Protein AF-A0A0M2RDM7-F1 (afdb_monomer_lite)

pLDDT: mean 78.52, std 13.83, range [32.03, 92.19]

Secondary structure (DSSP, 8-state):
-PPPPPHHHHHHHHHHHHHHHHHHHHTT---HHHHHHHHHHHHHHHHHHHHHH-BTTB--HHHHHHHHHHHHHHHHHHHHHHHHHHTTTTT----GGG--HHHHHHHHHHHHHHHHHHHHHHHHHHHHHHHHHHHHHHHHHHHHHHHS----S-S--

Sequence (157 aa):
MNPKFTLAERVCSGFYFGIVAALSLSIIFADIRLLTPIFLGGLCSGFFIPAAILNPTEYKTLRAIGAGSLTTLCAALITGLLMGVFYESGLKLTNFSNYSYAKLVEQVKMTFFFMGFGAIFAIPYSLIGSIAAIALSHVLTNRRKKYAPEIEPSVFE

Structure (mmCIF, N/CA/C/O backbone):
data_AF-A0A0M2RDM7-F1
#
_entry.id   AF-A0A0M2RDM7-F1
#
loop_
_atom_site.group_PDB
_atom_site.id
_atom_site.type_symbol
_atom_site.label_atom_id
_atom_site.label_alt_id
_atom_site.label_comp_id
_atom_site.label_asym_id
_atom_site.label_entity_id
_atom_site.label_seq_id
_atom_site.pdbx_PDB_ins_code
_atom_site.Cartn_x
_atom_site.Cartn_y
_atom_site.Cartn_z
_atom_site.occupancy
_atom_site.B_iso_or_equiv
_atom_site.auth_seq_id
_atom_site.auth_comp_id
_atom_site.auth_asym_id
_atom_site.auth_atom_id
_atom_site.pdbx_PDB_model_num
ATOM 1 N N . MET A 1 1 ? 0.325 -10.090 25.686 1.00 47.94 1 MET A N 1
ATOM 2 C CA . MET A 1 1 ? 0.715 -10.460 24.304 1.00 47.94 1 MET A CA 1
ATOM 3 C C . MET A 1 1 ? 0.079 -9.428 23.379 1.00 47.94 1 MET A C 1
ATOM 5 O O . MET A 1 1 ? -1.126 -9.266 23.476 1.00 47.94 1 MET A O 1
ATOM 9 N N . ASN A 1 2 ? 0.839 -8.670 22.575 1.00 57.50 2 ASN A N 1
ATOM 10 C CA . ASN A 1 2 ? 0.234 -7.630 21.724 1.00 57.50 2 ASN A CA 1
ATOM 11 C C . ASN A 1 2 ? -0.712 -8.279 20.697 1.00 57.50 2 ASN A C 1
ATOM 13 O O . ASN A 1 2 ? -0.261 -9.169 19.964 1.00 57.50 2 ASN A O 1
ATOM 17 N N . PRO A 1 3 ? -1.993 -7.877 20.638 1.00 68.56 3 PRO A N 1
ATOM 18 C CA . PRO A 1 3 ? -2.955 -8.482 19.732 1.00 68.56 3 PRO A CA 1
ATOM 19 C C . PRO A 1 3 ? -2.534 -8.209 18.288 1.00 68.56 3 PRO A C 1
ATOM 21 O O . PRO A 1 3 ? -2.222 -7.084 17.905 1.00 68.56 3 PRO A O 1
ATOM 24 N N . LYS A 1 4 ? -2.477 -9.268 17.478 1.00 81.00 4 LYS A N 1
ATOM 25 C CA . LYS A 1 4 ? -2.077 -9.191 16.068 1.00 81.00 4 LYS A CA 1
ATOM 26 C C . LYS A 1 4 ? -3.302 -9.227 15.165 1.00 81.00 4 LYS A C 1
ATOM 28 O O . LYS A 1 4 ? -4.336 -9.798 15.520 1.00 81.00 4 LYS A O 1
ATOM 33 N N . PHE A 1 5 ? -3.154 -8.656 13.974 1.00 80.81 5 PHE A N 1
ATOM 34 C CA . PHE A 1 5 ? -4.119 -8.831 12.893 1.00 80.81 5 PHE A CA 1
ATOM 35 C C . PHE A 1 5 ? -4.260 -10.317 12.555 1.00 80.81 5 PHE A C 1
ATOM 37 O O . PHE A 1 5 ? -3.260 -11.008 12.334 1.00 80.81 5 PHE A O 1
ATOM 44 N N . THR A 1 6 ? -5.501 -10.778 12.473 1.00 85.88 6 THR A N 1
ATOM 45 C CA . THR A 1 6 ? -5.878 -12.074 11.908 1.00 85.88 6 THR A CA 1
ATOM 46 C C . THR A 1 6 ? -5.613 -12.091 10.405 1.00 85.88 6 THR A C 1
ATOM 48 O O . THR A 1 6 ? -5.533 -11.044 9.761 1.00 85.88 6 THR A O 1
ATOM 51 N N . LEU A 1 7 ? -5.509 -13.282 9.813 1.00 80.69 7 LEU A N 1
ATOM 52 C CA . LEU A 1 7 ? -5.320 -13.415 8.366 1.00 80.69 7 LEU A CA 1
ATOM 53 C C . LEU A 1 7 ? -6.456 -12.732 7.587 1.00 80.69 7 LEU A C 1
ATOM 55 O O . LEU A 1 7 ? -6.184 -12.014 6.629 1.00 80.69 7 LEU A O 1
ATOM 59 N N . ALA A 1 8 ? -7.702 -12.867 8.049 1.00 84.69 8 ALA A N 1
ATOM 60 C CA . ALA A 1 8 ? -8.856 -12.210 7.440 1.00 84.69 8 ALA A CA 1
ATOM 61 C C . ALA A 1 8 ? -8.736 -10.676 7.461 1.00 84.69 8 ALA A C 1
ATOM 63 O O . ALA A 1 8 ? -8.964 -10.035 6.439 1.00 84.69 8 ALA A O 1
ATOM 64 N N . GLU A 1 9 ? -8.318 -10.080 8.583 1.00 84.69 9 GLU A N 1
ATOM 65 C CA . GLU A 1 9 ? -8.098 -8.628 8.680 1.00 84.69 9 GLU A CA 1
ATOM 66 C C . GLU A 1 9 ? -6.953 -8.157 7.774 1.00 84.69 9 GLU A C 1
ATOM 68 O O . GLU A 1 9 ? -7.056 -7.089 7.176 1.00 84.69 9 GLU A O 1
ATOM 73 N N . ARG A 1 10 ? -5.885 -8.955 7.621 1.00 85.75 10 ARG A N 1
ATOM 74 C CA . ARG A 1 10 ? -4.780 -8.643 6.697 1.00 85.75 10 ARG A CA 1
ATOM 75 C C . ARG A 1 10 ? -5.228 -8.672 5.244 1.00 85.75 10 ARG A C 1
ATOM 77 O O . ARG A 1 10 ? -4.917 -7.751 4.498 1.00 85.75 10 ARG A O 1
ATOM 84 N N . VAL A 1 11 ? -5.981 -9.701 4.855 1.00 88.38 11 VAL A N 1
ATOM 85 C CA . VAL A 1 11 ? -6.542 -9.819 3.503 1.00 88.38 11 VAL A CA 1
ATOM 86 C C . VAL A 1 11 ? -7.498 -8.657 3.229 1.00 88.38 11 VAL A C 1
ATOM 88 O O . VAL A 1 11 ? -7.350 -7.982 2.215 1.00 88.38 11 VAL A O 1
ATOM 91 N N . CYS A 1 12 ? -8.413 -8.352 4.155 1.00 89.44 12 CYS A N 1
ATOM 92 C CA . CYS A 1 12 ? -9.339 -7.224 4.014 1.00 89.44 12 CYS A CA 1
ATOM 93 C C . CYS A 1 12 ? -8.603 -5.882 3.917 1.00 89.44 12 CYS A C 1
ATOM 95 O O . CYS A 1 12 ? -8.951 -5.059 3.077 1.00 89.44 12 CYS A O 1
ATOM 97 N N . S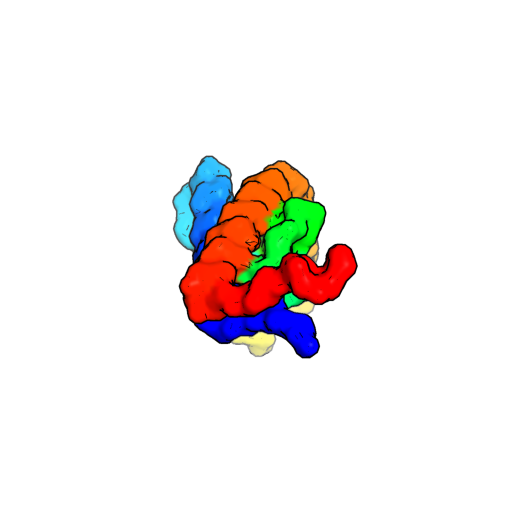ER A 1 13 ? -7.574 -5.675 4.743 1.00 87.81 13 SER A N 1
ATOM 98 C CA . SER A 1 13 ? -6.715 -4.489 4.696 1.00 87.81 13 SER A CA 1
ATOM 99 C C . SER A 1 13 ? -6.002 -4.368 3.347 1.00 87.81 13 SER A C 1
ATOM 101 O O . SER A 1 13 ? -6.044 -3.309 2.726 1.00 87.81 13 SER A O 1
ATOM 103 N N . GLY A 1 14 ? -5.419 -5.463 2.849 1.00 87.88 14 GLY A N 1
ATOM 104 C CA . GLY A 1 14 ? -4.802 -5.522 1.525 1.00 87.88 14 GLY A CA 1
ATOM 105 C C . GLY A 1 14 ? -5.776 -5.127 0.419 1.00 87.88 14 GLY A C 1
ATOM 106 O O . GLY A 1 14 ? -5.506 -4.191 -0.326 1.00 87.88 14 GLY A O 1
ATOM 107 N N . PHE A 1 15 ? -6.946 -5.765 0.348 1.00 92.19 15 PHE A N 1
ATOM 108 C CA . PHE A 1 15 ? -7.967 -5.412 -0.645 1.00 92.19 15 PHE A CA 1
ATOM 109 C C . PHE A 1 15 ? -8.428 -3.959 -0.526 1.00 92.19 15 PHE A C 1
ATOM 111 O O . PHE A 1 15 ? -8.546 -3.273 -1.538 1.00 92.19 15 PHE A O 1
ATOM 118 N N . TYR A 1 16 ? -8.648 -3.472 0.695 1.00 92.12 16 TYR A N 1
ATOM 119 C CA . TYR A 1 16 ? -9.061 -2.096 0.942 1.00 92.12 16 TYR A CA 1
ATOM 120 C C . TYR A 1 16 ? -8.038 -1.090 0.400 1.00 92.12 16 TYR A C 1
ATOM 122 O O . TYR A 1 16 ? -8.396 -0.217 -0.388 1.00 92.12 16 TYR A O 1
ATOM 130 N N . PHE A 1 17 ? -6.757 -1.242 0.742 1.00 91.06 17 PHE A N 1
ATOM 131 C CA . PHE A 1 17 ? -5.709 -0.352 0.236 1.00 91.06 17 PHE A CA 1
ATOM 132 C C . PHE A 1 17 ? -5.425 -0.543 -1.254 1.00 91.06 17 PHE A C 1
ATOM 134 O O . PHE A 1 17 ? -5.128 0.439 -1.929 1.00 91.06 17 PHE A O 1
ATOM 141 N N . GLY A 1 18 ? -5.570 -1.757 -1.791 1.00 87.88 18 GLY A N 1
ATOM 142 C CA . GLY A 1 18 ? -5.514 -2.013 -3.231 1.00 87.88 18 GLY A CA 1
ATOM 143 C C . GLY A 1 18 ? -6.586 -1.232 -3.992 1.00 87.88 18 GLY A C 1
ATOM 144 O O . GLY A 1 18 ? -6.276 -0.552 -4.969 1.00 87.88 18 GLY A O 1
ATOM 145 N N . ILE A 1 19 ? -7.833 -1.256 -3.510 1.00 90.19 19 ILE A N 1
ATOM 146 C CA . ILE A 1 19 ? -8.951 -0.502 -4.096 1.00 90.19 19 ILE A CA 1
ATOM 147 C C . ILE A 1 19 ? -8.725 1.006 -3.956 1.00 90.19 19 ILE A C 1
ATOM 149 O O . ILE A 1 19 ? -8.870 1.732 -4.936 1.00 90.19 19 ILE A O 1
ATOM 153 N N . VAL A 1 20 ? -8.339 1.490 -2.771 1.00 89.56 20 VAL A N 1
ATOM 154 C CA . VAL A 1 20 ? -8.063 2.920 -2.545 1.00 89.56 20 VAL A CA 1
ATOM 155 C C . VAL A 1 20 ? -6.938 3.410 -3.458 1.00 89.56 20 VAL A C 1
ATOM 157 O O . VAL A 1 20 ? -7.065 4.475 -4.062 1.00 89.56 20 VAL A O 1
ATOM 160 N N . ALA A 1 21 ? -5.863 2.635 -3.612 1.00 86.44 21 ALA A N 1
ATOM 161 C CA . ALA A 1 21 ? -4.763 2.964 -4.512 1.00 86.44 21 ALA A CA 1
ATOM 162 C C . ALA A 1 21 ? -5.229 3.010 -5.975 1.00 86.44 21 ALA A C 1
ATOM 164 O O . ALA A 1 21 ? -4.979 3.993 -6.667 1.00 86.44 21 ALA A O 1
ATOM 165 N N . ALA A 1 22 ? -5.963 1.992 -6.433 1.00 86.06 22 ALA A N 1
ATOM 166 C CA . ALA A 1 22 ? -6.470 1.942 -7.801 1.00 86.06 22 ALA A CA 1
ATOM 167 C C . ALA A 1 22 ? -7.436 3.099 -8.102 1.00 86.06 22 ALA A C 1
ATOM 169 O O . ALA A 1 22 ? -7.285 3.765 -9.120 1.00 86.06 22 ALA A O 1
ATOM 170 N N . LEU A 1 23 ? -8.382 3.391 -7.203 1.00 85.06 23 LEU A N 1
ATOM 171 C CA . LEU A 1 23 ? -9.343 4.484 -7.372 1.00 85.06 23 LEU A CA 1
ATOM 172 C C . LEU A 1 23 ? -8.662 5.853 -7.352 1.00 85.06 23 LEU A C 1
ATOM 174 O O . LEU A 1 23 ? -8.926 6.677 -8.224 1.00 85.06 23 LEU A O 1
ATOM 178 N N . SER A 1 24 ? -7.760 6.093 -6.399 1.00 80.19 24 SER A N 1
ATOM 179 C CA . SER A 1 24 ? -7.069 7.384 -6.293 1.00 80.19 24 SER A CA 1
ATOM 180 C C . SER A 1 24 ? -6.200 7.689 -7.515 1.00 80.19 24 SER A C 1
ATOM 182 O O . SER A 1 24 ? -6.193 8.825 -7.982 1.00 80.19 24 SER A O 1
ATOM 184 N N . LEU A 1 25 ? -5.534 6.681 -8.084 1.00 75.38 25 LEU A N 1
ATOM 185 C CA . LEU A 1 25 ? -4.717 6.843 -9.288 1.00 75.38 25 LEU A CA 1
ATOM 186 C C . LEU A 1 25 ? -5.504 6.731 -10.598 1.00 75.38 25 LEU A C 1
ATOM 188 O O . LEU A 1 25 ? -5.030 7.250 -11.607 1.00 75.38 25 LEU A O 1
ATOM 192 N N . SER A 1 26 ? -6.699 6.128 -10.602 1.00 71.81 26 SER A N 1
ATOM 193 C CA . SER A 1 26 ? -7.568 6.071 -11.793 1.00 71.81 26 SER A CA 1
ATOM 194 C C . SER A 1 26 ? -7.958 7.458 -12.312 1.00 71.81 26 SER A C 1
ATOM 196 O O . SER A 1 26 ? -8.205 7.628 -13.502 1.00 71.81 26 SER A O 1
ATOM 198 N N . ILE A 1 27 ? -7.945 8.465 -11.431 1.00 66.81 27 ILE A N 1
ATOM 199 C CA . ILE A 1 27 ? -8.181 9.874 -11.774 1.00 66.81 27 ILE A CA 1
ATOM 200 C C . ILE A 1 27 ? -7.062 10.418 -12.678 1.00 66.81 27 ILE A C 1
ATOM 202 O O . ILE A 1 27 ? -7.309 11.292 -13.504 1.00 66.81 27 ILE A O 1
ATOM 206 N N . ILE A 1 28 ? -5.837 9.902 -12.534 1.00 66.62 28 ILE A N 1
ATOM 207 C CA . ILE A 1 28 ? -4.662 10.346 -13.298 1.00 66.62 28 ILE A CA 1
ATOM 208 C C . ILE A 1 28 ? -4.393 9.420 -14.489 1.00 66.62 28 ILE A C 1
ATOM 210 O O . ILE A 1 28 ? -4.019 9.883 -15.565 1.00 66.62 28 ILE A O 1
ATOM 214 N N . PHE A 1 29 ? -4.592 8.115 -14.315 1.00 63.69 29 PHE A N 1
ATOM 215 C CA . PHE A 1 29 ? -4.270 7.099 -15.309 1.00 63.69 29 PHE A CA 1
ATOM 216 C C . PHE A 1 29 ? -5.519 6.288 -15.662 1.00 63.69 29 PHE A C 1
ATOM 218 O O . PHE A 1 29 ? -5.925 5.393 -14.924 1.00 63.69 29 PHE A O 1
ATOM 225 N N . ALA A 1 30 ? -6.108 6.583 -16.823 1.00 60.72 30 ALA A N 1
ATOM 226 C CA . ALA A 1 30 ? -7.285 5.882 -17.342 1.00 60.72 30 ALA A CA 1
ATOM 227 C C . ALA A 1 30 ? -6.959 4.530 -18.017 1.00 60.72 30 ALA A C 1
ATOM 229 O O . ALA A 1 30 ? -7.865 3.828 -18.466 1.00 60.72 30 ALA A O 1
ATOM 230 N N . ASP A 1 31 ? -5.680 4.153 -18.116 1.00 69.56 31 ASP A N 1
ATOM 231 C CA . ASP A 1 31 ? -5.274 2.901 -18.757 1.00 69.56 31 ASP A CA 1
ATOM 232 C C . ASP A 1 31 ? -5.355 1.718 -17.777 1.00 69.56 31 ASP A C 1
ATOM 234 O O . ASP A 1 31 ? -4.670 1.661 -16.751 1.00 69.56 31 ASP A O 1
ATOM 238 N N . ILE A 1 32 ? -6.166 0.721 -18.136 1.00 65.81 32 ILE A N 1
ATOM 239 C CA . ILE A 1 32 ? -6.369 -0.515 -17.372 1.00 65.81 32 ILE A CA 1
ATOM 240 C C . ILE A 1 32 ? -5.075 -1.319 -17.170 1.00 65.81 32 ILE A C 1
ATOM 242 O O . ILE A 1 32 ? -4.927 -2.036 -16.176 1.00 65.81 32 ILE A O 1
ATOM 246 N N . ARG A 1 33 ? -4.102 -1.161 -18.077 1.00 69.25 33 ARG A N 1
ATOM 247 C CA . ARG A 1 33 ? -2.776 -1.782 -17.969 1.00 69.25 33 ARG A CA 1
ATOM 248 C C . ARG A 1 33 ? -1.962 -1.187 -16.827 1.00 69.25 33 ARG A C 1
ATOM 250 O O . ARG A 1 33 ? -1.155 -1.898 -16.236 1.00 69.25 33 ARG A O 1
ATOM 257 N N . LEU A 1 34 ? -2.213 0.076 -16.482 1.00 73.31 34 LEU A N 1
ATOM 258 C CA . LEU A 1 34 ? -1.563 0.766 -15.371 1.00 73.31 34 LEU A CA 1
ATOM 259 C C . LEU A 1 34 ? -2.280 0.501 -14.039 1.00 73.31 34 LEU A C 1
ATOM 261 O O . LEU A 1 34 ? -1.638 0.442 -12.994 1.00 73.31 34 LEU A O 1
ATOM 265 N N . LEU A 1 35 ? -3.591 0.249 -14.071 1.00 79.75 35 LEU A N 1
ATOM 266 C CA . LEU A 1 35 ? -4.399 -0.062 -12.884 1.00 79.75 35 LEU A CA 1
ATOM 267 C C . LEU A 1 35 ? -3.995 -1.371 -12.191 1.00 79.75 35 LEU A C 1
ATOM 269 O O . LEU A 1 35 ? -4.009 -1.449 -10.964 1.00 79.75 35 LEU A O 1
ATOM 273 N N . THR A 1 36 ? -3.597 -2.389 -12.955 1.00 82.62 36 THR A N 1
ATOM 274 C CA . THR A 1 36 ? -3.200 -3.699 -12.405 1.00 82.62 36 THR A CA 1
ATOM 275 C C . THR A 1 36 ? -1.964 -3.623 -11.490 1.00 82.62 36 THR A C 1
ATOM 277 O O . THR A 1 36 ? -2.056 -4.064 -10.341 1.00 82.62 36 THR A O 1
ATOM 280 N N . PRO A 1 37 ? -0.813 -3.058 -11.916 1.00 85.00 37 PRO A N 1
ATOM 281 C CA . PRO A 1 37 ? 0.352 -2.920 -11.042 1.00 85.00 37 PRO A CA 1
ATOM 282 C C . PRO A 1 37 ? 0.093 -1.987 -9.852 1.00 85.00 37 PRO A C 1
ATOM 284 O O . PRO A 1 37 ? 0.619 -2.247 -8.772 1.00 85.00 37 PRO A O 1
ATOM 287 N N . ILE A 1 38 ? -0.759 -0.967 -10.010 1.00 87.19 38 ILE A N 1
ATOM 288 C CA . ILE A 1 38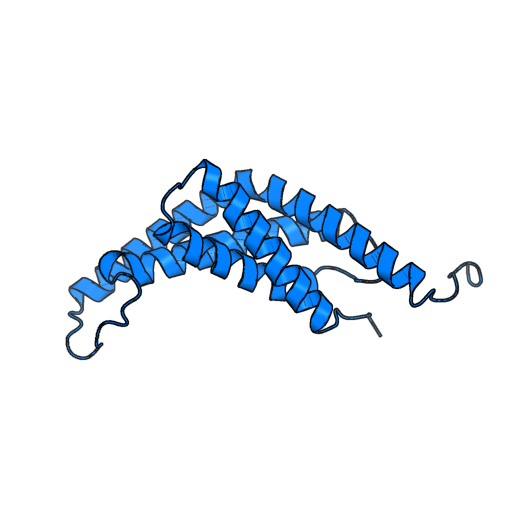 ? -1.185 -0.088 -8.908 1.00 87.19 38 ILE A CA 1
ATOM 289 C C . ILE A 1 38 ? -1.964 -0.877 -7.852 1.00 87.19 38 ILE A C 1
ATOM 291 O O . ILE A 1 38 ? -1.662 -0.799 -6.659 1.00 87.19 38 ILE A O 1
ATOM 295 N N . PHE A 1 39 ? -2.952 -1.662 -8.287 1.00 88.88 39 PHE A N 1
ATOM 296 C CA . PHE A 1 39 ? -3.753 -2.497 -7.400 1.00 88.88 39 PHE A CA 1
ATOM 297 C C . PHE A 1 39 ? -2.884 -3.516 -6.659 1.00 88.88 39 PHE A C 1
ATOM 299 O O . PHE A 1 39 ? -3.004 -3.649 -5.444 1.00 88.88 39 PHE A O 1
ATOM 306 N N . LEU A 1 40 ? -1.967 -4.192 -7.362 1.00 89.12 40 LEU A N 1
ATOM 307 C CA . LEU A 1 40 ? -1.026 -5.134 -6.750 1.00 89.12 40 LEU A CA 1
ATOM 308 C C . LEU A 1 40 ? -0.088 -4.445 -5.754 1.00 89.12 40 LEU A C 1
ATOM 310 O O . LEU A 1 40 ? 0.141 -4.975 -4.668 1.00 89.12 40 LEU A O 1
ATOM 314 N N . GLY A 1 41 ? 0.412 -3.253 -6.088 1.00 87.94 41 GLY A N 1
ATOM 315 C CA . GLY A 1 41 ? 1.214 -2.437 -5.182 1.00 87.94 41 GLY A CA 1
ATOM 316 C C . GLY A 1 41 ? 0.470 -2.118 -3.887 1.00 87.94 41 GLY A C 1
ATOM 317 O O . GLY A 1 41 ? 0.999 -2.366 -2.802 1.00 87.94 41 GLY A O 1
ATOM 318 N N . GLY A 1 42 ? -0.771 -1.634 -3.997 1.00 90.12 42 GLY A N 1
ATOM 319 C CA . GLY A 1 42 ? -1.633 -1.330 -2.851 1.00 90.12 42 GLY A CA 1
ATOM 320 C C . GLY A 1 42 ? -2.063 -2.564 -2.053 1.00 90.12 42 GLY A C 1
ATOM 321 O O . GLY A 1 42 ? -2.128 -2.506 -0.827 1.00 90.12 42 GLY A O 1
ATOM 322 N N . LEU A 1 43 ? -2.305 -3.697 -2.717 1.00 92.12 43 LEU A N 1
ATOM 323 C CA . LEU A 1 43 ? -2.675 -4.952 -2.064 1.00 92.12 43 LEU A CA 1
ATOM 324 C C . LEU A 1 43 ? -1.520 -5.509 -1.234 1.00 92.12 43 LEU A C 1
ATOM 326 O O . LEU A 1 43 ? -1.709 -5.853 -0.067 1.00 92.12 43 LEU A O 1
ATOM 330 N N . CYS A 1 44 ? -0.318 -5.551 -1.812 1.00 91.69 44 CYS A N 1
ATOM 331 C CA . CYS A 1 44 ? 0.884 -6.000 -1.120 1.00 91.69 44 CYS A CA 1
ATOM 332 C C . CYS A 1 44 ? 1.191 -5.101 0.081 1.00 91.69 44 CYS A C 1
ATOM 334 O O . CYS A 1 44 ? 1.318 -5.590 1.204 1.00 91.69 44 CYS A O 1
ATOM 336 N N . SER A 1 45 ? 1.262 -3.782 -0.113 1.00 89.88 45 SER A N 1
ATOM 337 C CA . SER A 1 45 ? 1.569 -2.876 0.995 1.00 89.88 45 SER A CA 1
ATOM 338 C C . SER A 1 45 ? 0.471 -2.884 2.065 1.00 89.88 45 SER A C 1
ATOM 340 O O . SER A 1 45 ? 0.782 -2.956 3.253 1.00 89.88 45 SER A O 1
ATOM 342 N N . GLY A 1 46 ? -0.804 -2.907 1.670 1.00 88.75 46 GLY A N 1
ATOM 343 C CA . GLY A 1 46 ? -1.954 -2.952 2.572 1.00 88.75 46 GLY A CA 1
ATOM 344 C C . GLY A 1 46 ? -2.081 -4.246 3.374 1.00 88.75 46 GLY A C 1
ATOM 345 O O . GLY A 1 46 ? -2.678 -4.243 4.451 1.00 88.75 46 GLY A O 1
ATOM 346 N N . PHE A 1 47 ? -1.511 -5.348 2.889 1.00 91.44 47 PHE A N 1
ATOM 347 C CA . PHE A 1 47 ? -1.473 -6.612 3.620 1.00 91.44 47 PHE A CA 1
ATOM 348 C C . PHE A 1 47 ? -0.404 -6.605 4.724 1.00 91.44 47 PHE A C 1
ATOM 350 O O . PHE A 1 47 ? -0.655 -7.077 5.836 1.00 91.44 47 PHE A O 1
ATOM 357 N N . PHE A 1 48 ? 0.788 -6.070 4.432 1.00 90.12 48 PHE A N 1
ATOM 358 C CA . PHE A 1 48 ? 1.939 -6.142 5.338 1.00 90.12 48 PHE A CA 1
ATOM 359 C C . PHE A 1 48 ? 2.060 -4.940 6.282 1.00 90.12 48 PHE A C 1
ATOM 361 O O . PHE A 1 48 ? 2.287 -5.128 7.477 1.00 90.12 48 PHE A O 1
ATOM 368 N N . ILE A 1 49 ? 1.907 -3.712 5.779 1.00 91.25 49 ILE A N 1
ATOM 369 C CA . ILE A 1 49 ? 2.247 -2.492 6.525 1.00 91.25 49 ILE A CA 1
ATOM 370 C C . ILE A 1 49 ? 1.249 -2.204 7.659 1.00 91.25 49 ILE A C 1
ATOM 372 O O . ILE A 1 49 ? 1.688 -2.073 8.806 1.00 91.25 49 ILE A O 1
ATOM 376 N N . PRO A 1 50 ? -0.080 -2.179 7.426 1.00 86.31 50 PRO A N 1
ATOM 377 C CA . PRO A 1 50 ? -1.047 -1.979 8.504 1.00 86.31 50 PRO A CA 1
ATOM 378 C C . PRO A 1 50 ? -0.930 -3.048 9.591 1.00 86.31 50 PRO A C 1
ATOM 380 O O . PRO A 1 50 ? -0.978 -2.727 10.772 1.00 86.31 50 PRO A O 1
ATOM 383 N N . ALA A 1 51 ? -0.681 -4.303 9.208 1.00 85.69 51 ALA A N 1
ATOM 384 C CA . ALA A 1 51 ? -0.514 -5.410 10.145 1.00 85.69 51 ALA A CA 1
ATOM 385 C C . ALA A 1 51 ? 0.764 -5.318 10.999 1.00 85.69 51 ALA A C 1
ATOM 387 O O . ALA A 1 51 ? 0.828 -5.942 12.060 1.00 85.69 51 ALA A O 1
ATOM 388 N N . ALA A 1 52 ? 1.778 -4.586 10.529 1.00 86.06 52 ALA A N 1
ATOM 389 C CA . ALA A 1 52 ? 3.031 -4.361 11.242 1.00 86.06 52 ALA A CA 1
ATOM 390 C C . ALA A 1 52 ? 2.981 -3.134 12.169 1.00 86.06 52 ALA A C 1
ATOM 392 O O . ALA A 1 52 ? 3.659 -3.125 13.194 1.00 86.06 52 ALA A O 1
ATOM 393 N N . ILE A 1 53 ? 2.196 -2.106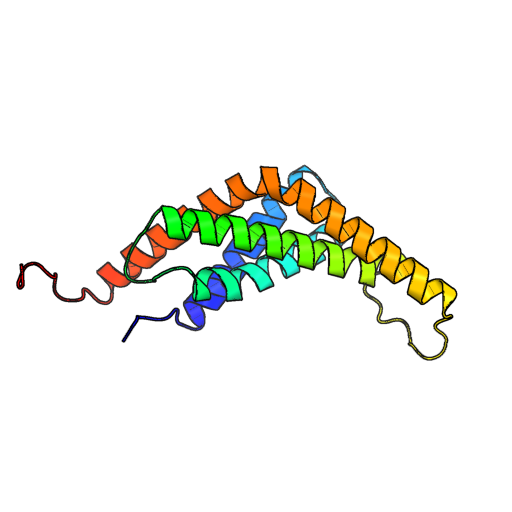 11.821 1.00 86.56 53 ILE A N 1
ATOM 394 C CA . ILE A 1 53 ? 2.212 -0.803 12.512 1.00 86.56 53 ILE A CA 1
ATOM 395 C C . ILE A 1 53 ? 0.963 -0.571 13.371 1.00 86.56 53 ILE A C 1
ATOM 397 O O . ILE A 1 53 ? 1.058 0.009 14.458 1.00 86.56 53 ILE A O 1
ATOM 401 N N . LEU A 1 54 ? -0.216 -0.987 12.905 1.00 84.50 54 LEU A N 1
ATOM 402 C CA . LEU A 1 54 ? -1.469 -0.747 13.616 1.00 84.50 54 LEU A CA 1
ATOM 403 C C . LEU A 1 54 ? -1.658 -1.749 14.752 1.00 84.50 54 LEU A C 1
ATOM 405 O O . LEU A 1 54 ? -1.363 -2.936 14.624 1.00 84.50 54 LEU A O 1
ATOM 409 N N . ASN A 1 55 ? -2.225 -1.259 15.854 1.00 81.94 55 ASN A N 1
ATOM 410 C CA . ASN A 1 55 ? -2.731 -2.114 16.915 1.00 81.94 55 ASN A CA 1
ATOM 411 C C . ASN A 1 55 ? -4.235 -2.335 16.681 1.00 81.94 55 ASN A C 1
ATOM 413 O O . ASN A 1 55 ? -4.977 -1.356 16.649 1.00 81.94 55 ASN A O 1
ATOM 417 N N . PRO A 1 56 ? -4.708 -3.578 16.504 1.00 78.12 56 PRO A N 1
ATOM 418 C CA . PRO A 1 56 ? -6.111 -3.833 16.210 1.00 78.12 56 PRO A CA 1
ATOM 419 C C . PRO A 1 56 ? -7.067 -3.585 17.391 1.00 78.12 56 PRO A C 1
ATOM 421 O O . PRO A 1 56 ? -8.278 -3.571 17.184 1.00 78.12 56 PRO A O 1
ATOM 424 N N . THR A 1 57 ? -6.563 -3.415 18.618 1.00 78.75 57 THR A N 1
ATOM 425 C CA . THR A 1 57 ? -7.388 -3.133 19.812 1.00 78.75 57 THR A CA 1
ATOM 426 C C . THR A 1 57 ? -7.311 -1.685 20.281 1.00 78.75 57 THR A C 1
ATOM 428 O O . THR A 1 57 ? -8.131 -1.254 21.091 1.00 78.75 57 THR A O 1
ATOM 431 N N . GLU A 1 58 ? -6.362 -0.910 19.758 1.00 79.56 58 GLU A N 1
ATOM 432 C CA . GLU A 1 58 ? -6.094 0.445 20.219 1.00 79.56 58 GLU A CA 1
ATOM 433 C C . GLU A 1 58 ? -5.964 1.402 19.038 1.00 79.56 58 GLU A C 1
ATOM 435 O O . GLU A 1 58 ? -5.051 1.302 18.212 1.00 79.56 58 GLU A O 1
ATOM 440 N N . TYR A 1 59 ? -6.843 2.399 19.012 1.00 83.81 59 TYR A N 1
ATOM 441 C CA . TYR A 1 59 ? -6.781 3.454 18.021 1.00 83.81 59 TYR A CA 1
ATOM 442 C C . TYR A 1 59 ? -5.754 4.516 18.431 1.00 83.81 59 TYR A C 1
ATOM 444 O O . TYR A 1 59 ? -5.906 5.192 19.447 1.00 83.81 59 TYR A O 1
ATOM 452 N N . LYS A 1 60 ? -4.721 4.699 17.603 1.00 82.69 60 LYS A N 1
ATOM 453 C CA . LYS A 1 60 ? -3.744 5.789 17.729 1.00 82.69 60 LYS A CA 1
ATOM 454 C C . LYS A 1 60 ? -3.594 6.518 16.401 1.00 82.69 60 LYS A C 1
ATOM 456 O O . LYS A 1 60 ? -3.072 5.948 15.443 1.00 82.69 60 LYS A O 1
ATOM 461 N N . THR A 1 61 ? -3.974 7.794 16.365 1.00 81.81 61 THR A N 1
ATOM 462 C CA . THR A 1 61 ? -3.954 8.627 15.149 1.00 81.81 61 THR A CA 1
ATOM 463 C C . THR A 1 61 ? -2.564 8.702 14.513 1.00 81.81 61 THR A C 1
ATOM 465 O O . THR A 1 61 ? -2.435 8.491 13.314 1.00 81.81 61 THR A O 1
ATOM 468 N N . LEU A 1 62 ? -1.503 8.906 15.306 1.00 84.19 62 LEU A N 1
ATOM 469 C CA . LEU A 1 62 ? -0.124 8.958 14.795 1.00 84.19 62 LEU A CA 1
ATOM 470 C C . LEU A 1 62 ? 0.310 7.645 14.127 1.00 84.19 62 LEU A C 1
ATOM 472 O O . LEU A 1 62 ? 0.932 7.668 13.067 1.00 84.19 62 LEU A O 1
ATOM 476 N N . ARG A 1 63 ? -0.058 6.493 14.708 1.00 84.81 63 ARG A N 1
ATOM 477 C CA . ARG A 1 63 ? 0.221 5.179 14.104 1.00 84.81 63 ARG A CA 1
ATOM 478 C C . ARG A 1 63 ? -0.592 4.965 12.834 1.00 84.81 63 ARG A C 1
ATOM 480 O O . ARG A 1 63 ? -0.071 4.386 11.891 1.00 84.81 63 ARG A O 1
ATOM 487 N N . ALA A 1 64 ? -1.834 5.443 12.797 1.00 84.94 64 ALA A N 1
ATOM 488 C CA . ALA A 1 64 ? -2.677 5.370 11.611 1.00 84.94 64 ALA A CA 1
ATOM 489 C C . ALA A 1 64 ? -2.127 6.213 10.456 1.00 84.94 64 ALA A C 1
ATOM 491 O O . ALA A 1 64 ? -1.985 5.699 9.351 1.00 84.94 64 ALA A O 1
ATOM 492 N N . ILE A 1 65 ? -1.728 7.458 10.723 1.00 87.25 65 ILE A N 1
ATOM 493 C CA . ILE A 1 65 ? -1.083 8.328 9.732 1.00 87.25 65 ILE A CA 1
ATOM 494 C C . ILE A 1 65 ? 0.212 7.683 9.227 1.00 87.25 65 ILE A C 1
ATOM 496 O O . ILE A 1 65 ? 0.394 7.548 8.021 1.00 87.25 65 ILE A O 1
ATOM 500 N N . GLY A 1 66 ? 1.078 7.218 10.135 1.00 87.25 66 GLY A N 1
ATOM 501 C CA . GLY A 1 66 ? 2.331 6.551 9.768 1.00 87.25 66 GLY A CA 1
ATOM 502 C C . GLY A 1 66 ? 2.121 5.264 8.963 1.00 87.25 66 GLY A C 1
ATOM 503 O O . GLY A 1 66 ? 2.821 5.025 7.983 1.00 87.25 66 GLY A O 1
ATOM 504 N N . ALA A 1 67 ? 1.130 4.447 9.330 1.00 89.62 67 ALA A N 1
ATOM 505 C CA . ALA A 1 67 ? 0.776 3.256 8.567 1.00 89.62 67 ALA A CA 1
ATOM 506 C C . ALA A 1 67 ? 0.274 3.625 7.169 1.00 89.62 67 ALA A C 1
ATOM 508 O O . ALA A 1 67 ? 0.700 3.012 6.196 1.00 89.62 67 ALA A O 1
ATOM 509 N N . GLY A 1 68 ? -0.593 4.632 7.055 1.00 88.56 68 GLY A N 1
ATOM 510 C CA . GLY A 1 68 ? -1.137 5.088 5.781 1.00 88.56 68 GLY A CA 1
ATOM 511 C C . GLY A 1 68 ? -0.073 5.644 4.844 1.00 88.56 68 GLY A C 1
ATOM 512 O O . GLY A 1 68 ? 0.014 5.197 3.702 1.00 88.56 68 GLY A O 1
ATOM 513 N N . SER A 1 69 ? 0.780 6.547 5.334 1.00 90.75 69 SER A N 1
ATOM 514 C CA . SER A 1 69 ? 1.859 7.150 4.544 1.00 90.75 69 SER A CA 1
ATOM 515 C C . SER A 1 69 ? 2.883 6.112 4.074 1.00 90.75 69 SER A C 1
ATOM 517 O O . SER A 1 69 ? 3.250 6.088 2.895 1.00 90.75 69 SER A O 1
ATOM 519 N N . LEU A 1 70 ? 3.283 5.188 4.953 1.00 91.06 70 LEU A N 1
ATOM 520 C CA . LEU A 1 70 ? 4.218 4.122 4.602 1.00 91.06 70 LEU A CA 1
ATOM 521 C C . LEU A 1 70 ? 3.589 3.105 3.638 1.00 91.06 70 LEU A C 1
ATOM 523 O O . LEU A 1 70 ? 4.257 2.644 2.713 1.00 91.06 70 LEU A O 1
ATOM 527 N N . THR A 1 71 ? 2.295 2.804 3.801 1.00 91.69 71 THR A N 1
ATOM 528 C CA . THR A 1 71 ? 1.537 1.944 2.877 1.00 91.69 71 THR A CA 1
ATOM 529 C C . THR A 1 71 ? 1.490 2.558 1.481 1.00 91.69 71 THR A C 1
ATOM 531 O O . THR A 1 71 ? 1.727 1.847 0.505 1.00 91.69 71 THR A O 1
ATOM 534 N N . THR A 1 72 ? 1.254 3.870 1.366 1.00 90.19 72 THR A N 1
ATOM 535 C CA . THR A 1 72 ? 1.249 4.571 0.071 1.00 90.19 72 THR A CA 1
ATOM 536 C C . THR A 1 72 ? 2.625 4.665 -0.565 1.00 90.19 72 THR A C 1
ATOM 538 O O . THR A 1 72 ? 2.746 4.439 -1.766 1.00 90.19 72 THR A O 1
ATOM 541 N N . LEU A 1 73 ? 3.672 4.928 0.221 1.00 90.69 73 LEU A N 1
ATOM 542 C CA . LEU A 1 73 ? 5.041 4.952 -0.287 1.00 90.69 73 LEU A CA 1
ATOM 543 C C . LEU A 1 73 ? 5.447 3.572 -0.814 1.00 90.69 73 LEU A C 1
ATOM 545 O O . LEU A 1 73 ? 5.917 3.453 -1.943 1.00 90.69 73 LEU A O 1
ATOM 549 N N . CYS A 1 74 ? 5.205 2.517 -0.032 1.00 91.12 74 CYS A N 1
ATOM 550 C CA . CYS A 1 74 ? 5.492 1.149 -0.456 1.00 91.12 74 CYS A CA 1
ATOM 551 C C . CYS A 1 74 ? 4.658 0.748 -1.677 1.00 91.12 74 CYS A C 1
ATOM 553 O O . CYS A 1 74 ? 5.197 0.142 -2.599 1.00 91.12 74 CYS A O 1
ATOM 555 N N . ALA A 1 75 ? 3.373 1.118 -1.721 1.00 89.94 75 ALA A N 1
ATOM 556 C CA . ALA A 1 75 ? 2.524 0.865 -2.882 1.00 89.94 75 ALA A CA 1
ATOM 557 C C . ALA A 1 75 ? 3.099 1.518 -4.143 1.00 89.94 75 ALA A C 1
ATOM 559 O O . ALA A 1 75 ? 3.187 0.864 -5.179 1.00 89.94 75 ALA A O 1
ATOM 560 N N . ALA A 1 76 ? 3.529 2.779 -4.054 1.00 88.50 76 ALA A N 1
ATOM 561 C CA . ALA A 1 76 ? 4.089 3.514 -5.180 1.00 88.50 76 ALA A CA 1
ATOM 562 C C . ALA A 1 76 ? 5.428 2.926 -5.654 1.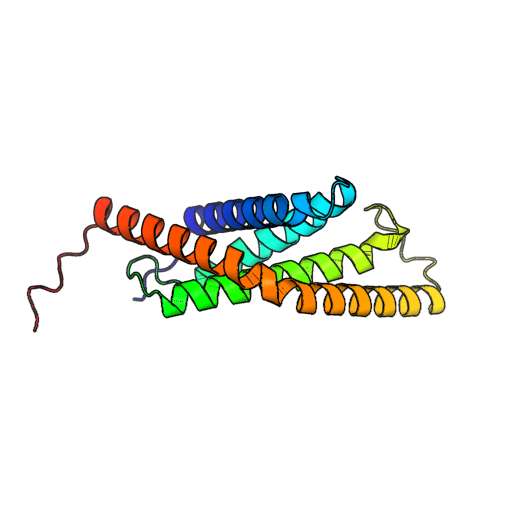00 88.50 76 ALA A C 1
ATOM 564 O O . ALA A 1 76 ? 5.641 2.795 -6.857 1.00 88.50 76 ALA A O 1
ATOM 565 N N . LEU A 1 77 ? 6.298 2.503 -4.731 1.00 89.38 77 LEU A N 1
ATOM 566 C CA . LEU A 1 77 ? 7.560 1.836 -5.066 1.00 89.38 77 LEU A CA 1
ATOM 567 C C . LEU A 1 77 ? 7.333 0.476 -5.735 1.00 89.38 77 LEU A C 1
ATOM 569 O O . LEU A 1 77 ? 7.953 0.196 -6.757 1.00 89.38 77 LEU A O 1
ATOM 573 N N . ILE A 1 78 ? 6.423 -0.349 -5.205 1.00 89.50 78 ILE A N 1
ATOM 574 C CA . ILE A 1 78 ? 6.074 -1.645 -5.807 1.00 89.50 78 ILE 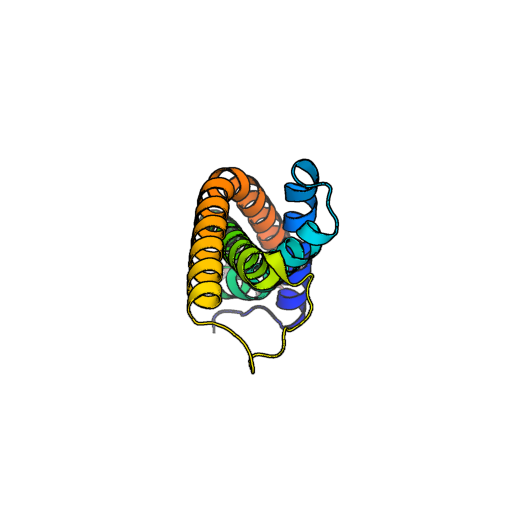A CA 1
ATOM 575 C C . ILE A 1 78 ? 5.430 -1.431 -7.178 1.00 89.50 78 ILE A C 1
ATOM 577 O O . ILE A 1 78 ? 5.766 -2.125 -8.130 1.00 89.50 78 ILE A O 1
ATOM 581 N N . THR A 1 79 ? 4.550 -0.440 -7.305 1.00 87.81 79 THR A N 1
ATOM 582 C CA . THR A 1 79 ? 3.948 -0.078 -8.591 1.00 87.81 79 THR A CA 1
ATOM 583 C C . THR A 1 79 ? 5.026 0.327 -9.590 1.00 87.81 79 THR A C 1
ATOM 585 O O . THR A 1 79 ? 5.066 -0.229 -10.679 1.00 87.81 79 THR A O 1
ATOM 588 N N . GLY A 1 80 ? 5.929 1.245 -9.229 1.00 85.50 80 GLY A N 1
ATOM 589 C CA . GLY A 1 80 ? 7.025 1.685 -10.097 1.00 85.50 80 GLY A CA 1
ATOM 590 C C . GLY A 1 80 ? 7.968 0.545 -10.485 1.00 85.50 80 GLY A C 1
ATOM 591 O O . GLY A 1 80 ? 8.380 0.459 -11.640 1.00 85.50 80 GLY A O 1
ATOM 592 N N . LEU A 1 81 ? 8.233 -0.378 -9.553 1.00 86.38 81 LEU A N 1
ATOM 593 C CA . LEU A 1 81 ? 8.977 -1.606 -9.816 1.00 86.38 81 LEU A CA 1
ATOM 594 C C . LEU A 1 81 ? 8.272 -2.465 -10.873 1.00 86.38 81 LEU A C 1
ATOM 596 O O . LEU A 1 81 ? 8.883 -2.842 -11.868 1.00 86.38 81 LEU A O 1
ATOM 600 N N . LEU A 1 82 ? 6.981 -2.748 -10.684 1.00 85.56 82 LEU A N 1
ATOM 601 C CA . LEU A 1 82 ? 6.192 -3.544 -11.625 1.00 85.56 82 LEU A CA 1
ATOM 602 C C . LEU A 1 82 ? 6.096 -2.855 -12.992 1.00 85.56 82 LEU A C 1
ATOM 604 O O . LEU A 1 82 ? 6.246 -3.515 -14.015 1.00 85.56 82 LEU A O 1
ATOM 608 N N . MET A 1 83 ? 5.912 -1.535 -13.022 1.00 82.44 83 MET A N 1
ATOM 609 C CA . MET A 1 83 ? 5.907 -0.762 -14.262 1.00 82.44 83 MET A CA 1
ATOM 610 C C . MET A 1 83 ? 7.230 -0.893 -15.002 1.00 82.44 83 MET A C 1
ATOM 612 O O . MET A 1 83 ? 7.216 -1.219 -16.178 1.00 82.44 83 MET A O 1
ATOM 616 N N . GLY A 1 84 ? 8.367 -0.701 -14.328 1.00 77.44 84 GLY A N 1
ATOM 617 C CA . GLY A 1 84 ? 9.685 -0.824 -14.951 1.00 77.44 84 GLY A CA 1
ATOM 618 C C . GLY A 1 84 ? 10.000 -2.240 -15.432 1.00 77.44 84 GLY A C 1
ATOM 619 O O . GLY A 1 84 ? 10.534 -2.421 -16.524 1.00 77.44 84 GLY A O 1
ATOM 620 N N . VAL A 1 85 ? 9.606 -3.255 -14.658 1.00 77.19 85 VAL A N 1
ATOM 621 C CA . VAL A 1 85 ? 9.797 -4.663 -15.027 1.00 77.19 85 VAL A CA 1
ATOM 622 C C . VAL A 1 85 ? 8.924 -5.053 -16.224 1.00 77.19 85 VAL A C 1
ATOM 624 O O . VAL A 1 85 ? 9.390 -5.784 -17.094 1.00 77.19 85 VAL A O 1
ATOM 627 N N . PHE A 1 86 ? 7.687 -4.561 -16.312 1.00 73.75 86 PHE A N 1
ATOM 628 C CA . PHE A 1 86 ? 6.731 -4.968 -17.349 1.00 73.75 86 PHE A CA 1
ATOM 629 C C . PHE A 1 86 ? 6.527 -3.946 -18.480 1.00 73.75 86 PHE A C 1
ATOM 631 O O . PHE A 1 86 ? 5.685 -4.192 -19.347 1.00 73.75 86 PHE A O 1
ATOM 638 N N . TYR A 1 87 ? 7.299 -2.852 -18.500 1.00 64.50 87 TYR A N 1
ATOM 639 C CA . TYR A 1 87 ? 7.130 -1.708 -19.407 1.00 64.50 87 TYR A CA 1
ATOM 640 C C . TYR A 1 87 ? 7.083 -2.110 -20.889 1.00 64.50 87 TYR A C 1
ATOM 642 O O . TYR A 1 87 ? 6.188 -1.688 -21.615 1.00 64.50 87 TYR A O 1
ATOM 650 N N . GLU A 1 88 ? 8.002 -2.973 -21.330 1.00 60.28 88 GLU A N 1
ATOM 651 C CA . GLU A 1 88 ? 8.076 -3.413 -22.732 1.00 60.28 88 GLU A CA 1
ATOM 652 C C . GLU A 1 88 ? 7.320 -4.723 -23.007 1.00 60.28 88 GLU A C 1
ATOM 654 O O . GLU A 1 88 ? 6.921 -4.993 -24.139 1.00 60.28 88 GLU A O 1
ATOM 659 N N . SER A 1 89 ? 7.109 -5.555 -21.984 1.00 57.47 89 SER A N 1
ATOM 660 C CA . SER A 1 89 ? 6.716 -6.960 -22.169 1.00 57.47 89 SER A CA 1
ATOM 661 C C . SER A 1 89 ? 5.208 -7.209 -22.104 1.00 57.47 89 SER A C 1
ATOM 663 O O . SER A 1 89 ? 4.769 -8.329 -22.361 1.00 57.47 89 SER A O 1
ATOM 665 N N . GLY A 1 90 ? 4.395 -6.217 -21.722 1.00 53.28 90 GLY A N 1
ATOM 666 C CA . GLY A 1 90 ? 2.940 -6.380 -21.614 1.00 53.28 90 GLY A CA 1
ATOM 667 C C . GLY A 1 90 ? 2.530 -7.571 -20.736 1.00 53.28 90 GLY A C 1
ATOM 668 O O . GLY A 1 90 ? 1.742 -8.408 -21.173 1.00 53.28 90 GLY A O 1
ATOM 669 N N . LEU A 1 91 ? 3.109 -7.682 -19.529 1.00 51.28 91 LEU A N 1
ATOM 670 C CA . LEU A 1 91 ? 2.914 -8.803 -18.586 1.00 51.28 91 LEU A CA 1
ATOM 671 C C . LEU A 1 91 ? 3.265 -10.201 -19.138 1.00 51.28 91 LEU A C 1
ATOM 673 O O . LEU A 1 91 ? 2.939 -11.210 -18.514 1.00 51.28 91 LEU A O 1
ATOM 677 N N . LYS A 1 92 ? 3.968 -10.305 -20.272 1.00 47.94 92 LYS A N 1
ATOM 678 C CA . LYS A 1 92 ? 4.567 -11.570 -20.708 1.00 47.94 92 LYS A CA 1
ATOM 679 C C . LYS A 1 92 ? 5.940 -11.713 -20.062 1.00 47.94 92 LYS A C 1
ATOM 681 O O . LYS A 1 92 ? 6.801 -10.858 -20.250 1.00 47.94 92 LYS A O 1
ATOM 686 N N . LEU A 1 93 ? 6.148 -12.800 -19.317 1.00 50.06 93 LEU A N 1
ATOM 687 C CA . LEU A 1 93 ? 7.486 -13.237 -18.918 1.00 50.06 93 LEU A CA 1
ATOM 688 C C . LEU A 1 93 ? 8.281 -13.522 -20.197 1.00 50.06 93 LEU A C 1
ATOM 690 O O . LEU A 1 93 ? 8.076 -14.538 -20.859 1.00 50.06 93 LEU A O 1
ATOM 694 N N . THR A 1 94 ? 9.138 -12.589 -20.593 1.00 52.31 94 THR A N 1
ATOM 695 C CA . THR A 1 94 ? 10.064 -12.780 -21.703 1.00 52.31 94 THR A CA 1
ATOM 696 C C . THR A 1 94 ? 11.068 -13.861 -21.314 1.00 52.31 94 THR A C 1
ATOM 698 O O . THR A 1 94 ? 11.651 -13.824 -20.233 1.00 52.31 94 THR A O 1
ATOM 701 N N . ASN A 1 95 ? 11.256 -14.854 -22.187 1.00 50.22 95 ASN A N 1
ATOM 702 C CA . ASN A 1 95 ? 12.254 -15.903 -21.997 1.00 50.22 95 ASN A CA 1
ATOM 703 C C . ASN A 1 95 ? 13.636 -15.264 -21.776 1.00 50.22 95 ASN A C 1
ATOM 705 O O . ASN A 1 95 ? 14.193 -14.637 -22.679 1.00 50.22 95 ASN A O 1
ATOM 709 N N . PHE A 1 96 ? 14.194 -15.447 -20.577 1.00 57.38 96 PHE A N 1
ATOM 710 C CA . PHE A 1 96 ? 15.488 -14.899 -20.150 1.00 57.38 96 PHE A CA 1
ATOM 711 C C . PHE A 1 96 ? 16.689 -15.418 -20.961 1.00 57.38 96 PHE A C 1
ATOM 713 O O . PHE A 1 96 ? 17.800 -14.927 -20.789 1.00 57.38 96 PHE A O 1
ATOM 720 N N . SER A 1 97 ? 16.489 -16.387 -21.860 1.00 56.12 97 SER A N 1
ATOM 721 C CA . SER A 1 97 ? 17.572 -17.037 -22.604 1.00 56.12 97 SER A CA 1
ATOM 722 C C . SER A 1 97 ? 18.276 -16.127 -23.619 1.00 56.12 97 SER A C 1
ATOM 724 O O . SER A 1 97 ? 19.405 -16.425 -23.981 1.00 56.12 97 SER A O 1
ATOM 726 N N . ASN A 1 98 ? 17.651 -15.022 -24.052 1.00 55.50 98 ASN A N 1
ATOM 727 C CA . ASN A 1 98 ? 18.207 -14.080 -25.040 1.00 55.50 98 ASN A CA 1
ATOM 728 C C . ASN A 1 98 ? 18.225 -12.621 -24.538 1.00 55.50 98 ASN A C 1
ATOM 730 O O . ASN A 1 98 ? 18.062 -11.678 -25.319 1.00 55.50 98 ASN A O 1
ATOM 734 N N . TYR A 1 99 ? 18.384 -12.409 -23.229 1.00 64.88 99 TYR A N 1
ATOM 735 C CA . TYR A 1 99 ? 18.435 -11.060 -22.664 1.00 64.88 99 TYR A CA 1
ATOM 736 C C . TYR A 1 99 ? 19.832 -10.448 -22.834 1.00 64.88 99 TYR A C 1
ATOM 738 O O . TYR A 1 99 ? 20.775 -10.796 -22.128 1.00 64.88 99 TYR A O 1
ATOM 746 N N . SER A 1 100 ? 19.977 -9.528 -23.792 1.00 74.75 100 SER A N 1
ATOM 747 C CA . SER A 1 100 ? 21.208 -8.745 -23.945 1.00 74.75 100 SER A CA 1
ATOM 748 C C . SER A 1 100 ? 21.459 -7.891 -22.699 1.00 74.75 100 SER A C 1
ATOM 750 O O . SER A 1 100 ? 20.536 -7.261 -22.177 1.00 74.75 100 SER A O 1
ATOM 752 N N . TYR A 1 101 ? 22.718 -7.813 -22.258 1.00 75.12 101 TYR A N 1
ATOM 753 C CA . TYR A 1 101 ? 23.137 -6.987 -21.120 1.00 75.12 101 TYR A CA 1
ATOM 754 C C . TYR A 1 101 ? 22.693 -5.521 -21.267 1.00 75.12 101 TYR A C 1
ATOM 756 O O . TYR A 1 101 ? 22.264 -4.903 -20.297 1.00 75.12 101 TYR A O 1
ATOM 764 N N . ALA A 1 102 ? 22.700 -4.987 -22.495 1.00 74.50 102 ALA A N 1
ATOM 765 C CA . ALA A 1 102 ? 22.233 -3.630 -22.784 1.00 74.50 102 ALA A CA 1
ATOM 766 C C . ALA A 1 102 ? 20.747 -3.425 -22.428 1.00 74.50 102 ALA A C 1
ATOM 768 O O . ALA A 1 102 ? 20.404 -2.426 -21.799 1.00 74.50 102 ALA A O 1
ATOM 769 N N . LYS A 1 103 ? 19.885 -4.406 -22.739 1.00 72.50 103 LYS A N 1
ATOM 770 C CA . LYS A 1 103 ? 18.450 -4.360 -22.408 1.00 72.50 103 LYS A CA 1
ATOM 771 C C . LYS A 1 103 ? 18.195 -4.487 -20.909 1.00 72.50 103 LYS A C 1
ATOM 773 O O . LYS A 1 103 ? 17.300 -3.840 -20.380 1.00 72.50 103 LYS A O 1
ATOM 778 N N . LEU A 1 104 ? 19.001 -5.287 -20.208 1.00 76.19 104 LEU A N 1
ATOM 779 C CA . LEU A 1 104 ? 18.908 -5.407 -18.751 1.00 76.19 104 LEU A CA 1
ATOM 780 C C . LEU A 1 104 ? 19.251 -4.081 -18.062 1.00 76.19 104 LEU A C 1
ATOM 782 O O . LEU A 1 104 ? 18.529 -3.642 -17.171 1.00 76.19 104 LEU A O 1
ATOM 786 N N . VAL A 1 105 ? 20.321 -3.412 -18.502 1.00 80.62 105 VAL A N 1
ATOM 787 C CA . VAL A 1 105 ? 20.716 -2.099 -17.970 1.00 80.62 105 VAL A CA 1
ATOM 788 C C . VAL A 1 105 ? 19.641 -1.043 -18.236 1.00 80.62 105 VAL A C 1
ATOM 790 O O . VAL A 1 105 ? 19.332 -0.248 -17.349 1.00 80.62 105 VAL A O 1
ATOM 793 N N . GLU A 1 106 ? 19.051 -1.035 -19.430 1.00 79.81 106 GLU A N 1
ATOM 794 C CA . GLU A 1 106 ? 17.962 -0.122 -19.788 1.00 79.81 106 GLU A CA 1
ATOM 795 C C . GLU A 1 106 ? 16.712 -0.349 -18.926 1.00 79.81 106 GLU A C 1
ATOM 797 O O . GLU A 1 106 ? 16.182 0.597 -18.344 1.00 79.81 106 GLU A O 1
ATOM 802 N N . GLN A 1 107 ? 16.309 -1.604 -18.726 1.00 78.62 107 GLN A N 1
ATOM 803 C CA . GLN A 1 107 ? 15.164 -1.951 -17.885 1.00 78.62 107 GLN A CA 1
ATOM 804 C C . GLN A 1 107 ? 15.385 -1.584 -16.412 1.00 78.62 107 GLN A C 1
ATOM 806 O O . GLN A 1 107 ? 14.482 -1.059 -15.759 1.00 78.62 107 GLN A O 1
ATOM 811 N N . VAL A 1 108 ? 16.595 -1.792 -15.880 1.00 82.50 108 VAL A N 1
ATOM 812 C CA . VAL A 1 108 ? 16.956 -1.369 -14.517 1.00 82.50 108 VAL A CA 1
ATOM 813 C C . VAL A 1 108 ? 16.889 0.155 -14.387 1.00 82.50 108 VAL A C 1
ATOM 815 O O . VAL A 1 108 ? 16.300 0.658 -13.430 1.00 82.50 108 VAL A O 1
ATOM 818 N N . LYS A 1 109 ? 17.422 0.904 -15.362 1.00 85.00 109 LYS A N 1
ATOM 819 C CA . LYS A 1 109 ? 17.333 2.375 -15.380 1.00 85.00 109 LYS A CA 1
ATOM 820 C C . LYS A 1 109 ? 15.883 2.855 -15.396 1.00 85.00 109 LYS A C 1
ATOM 822 O O . LYS A 1 109 ? 15.523 3.705 -14.584 1.00 85.00 109 LYS A O 1
ATOM 827 N N . MET A 1 110 ? 15.048 2.283 -16.264 1.00 80.31 110 MET A N 1
ATOM 828 C CA . MET A 1 110 ? 13.622 2.615 -16.339 1.00 80.31 110 MET A CA 1
ATOM 829 C C . MET A 1 110 ? 12.893 2.274 -15.038 1.00 80.31 110 MET A C 1
ATOM 831 O O . MET A 1 110 ? 12.075 3.057 -14.563 1.00 80.31 110 MET A O 1
ATOM 835 N N . THR A 1 111 ? 13.240 1.155 -14.403 1.00 84.38 111 THR A N 1
ATOM 836 C CA . THR A 1 111 ? 12.687 0.757 -13.102 1.00 84.38 111 THR A CA 1
ATOM 837 C C . THR A 1 111 ? 13.002 1.782 -12.019 1.00 84.38 111 THR A C 1
ATOM 839 O O . THR A 1 111 ? 12.091 2.249 -11.337 1.00 84.38 111 THR A O 1
ATOM 842 N N . PHE A 1 112 ? 14.264 2.199 -11.889 1.00 85.88 112 PHE A N 1
ATOM 843 C CA . PHE A 1 112 ? 14.633 3.242 -10.931 1.00 85.88 112 PHE A CA 1
ATOM 844 C C . PHE A 1 112 ? 13.961 4.581 -11.241 1.00 85.88 112 PHE A C 1
ATOM 846 O O . PHE A 1 112 ? 13.533 5.271 -10.317 1.00 85.88 112 PHE A O 1
ATOM 853 N N . PHE A 1 113 ? 13.812 4.928 -12.521 1.00 86.00 113 PHE A N 1
ATOM 854 C CA . PHE A 1 113 ? 13.100 6.133 -12.937 1.00 86.00 113 PHE A CA 1
ATOM 855 C C . PHE A 1 113 ? 11.625 6.101 -12.504 1.00 86.00 113 PHE A C 1
ATOM 857 O O . PHE A 1 113 ? 11.156 7.034 -11.851 1.00 86.00 113 PHE A O 1
ATOM 864 N N . PH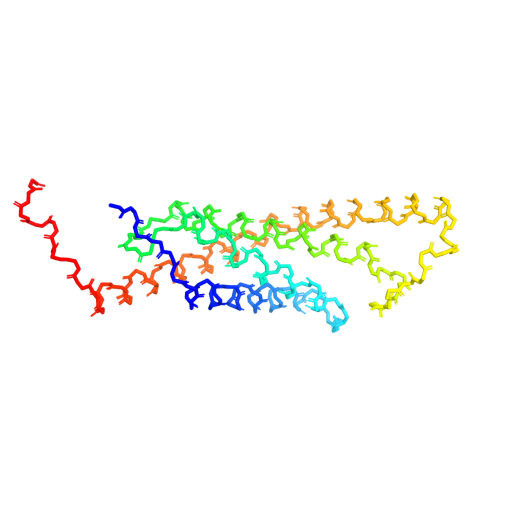E A 1 114 ? 10.906 5.006 -12.773 1.00 84.56 114 PHE A N 1
ATOM 865 C CA . PHE A 1 114 ? 9.509 4.847 -12.357 1.00 84.56 114 PHE A CA 1
ATOM 866 C C . PHE A 1 114 ? 9.339 4.768 -10.840 1.00 84.56 114 PHE A C 1
ATOM 868 O O . PHE A 1 114 ? 8.383 5.328 -10.310 1.00 84.56 114 PHE A O 1
ATOM 875 N N . MET A 1 115 ? 10.257 4.117 -10.122 1.00 86.75 115 MET A N 1
ATOM 876 C CA . MET A 1 115 ? 10.251 4.113 -8.656 1.00 86.75 115 MET A CA 1
ATOM 877 C C . MET A 1 115 ? 10.477 5.518 -8.086 1.00 86.75 115 MET A C 1
ATOM 879 O O . MET A 1 115 ? 9.779 5.912 -7.155 1.00 86.75 115 MET A O 1
ATOM 883 N N . GLY A 1 116 ? 11.407 6.288 -8.660 1.00 86.69 116 GLY A N 1
ATOM 884 C CA . GLY A 1 116 ? 11.654 7.679 -8.278 1.00 86.69 116 GLY A CA 1
ATOM 885 C C . GLY A 1 116 ? 10.434 8.566 -8.522 1.00 86.69 116 GLY A C 1
ATOM 886 O O . GLY A 1 116 ? 10.018 9.310 -7.635 1.00 86.69 116 GLY A O 1
ATOM 887 N N . PHE A 1 117 ? 9.796 8.421 -9.686 1.00 84.50 117 PHE A N 1
ATOM 888 C CA . PHE A 1 117 ? 8.536 9.094 -9.990 1.00 84.50 117 PHE A CA 1
ATOM 889 C C . PHE A 1 117 ? 7.442 8.691 -8.990 1.00 84.50 117 PHE A C 1
ATOM 891 O O . PHE A 1 117 ? 6.809 9.549 -8.382 1.00 84.50 117 PHE A O 1
ATOM 898 N N . GLY A 1 118 ? 7.288 7.391 -8.724 1.00 83.12 118 GLY A N 1
ATOM 899 C CA . GLY A 1 118 ? 6.362 6.871 -7.720 1.00 83.12 118 GLY A CA 1
ATOM 900 C C . GLY A 1 118 ? 6.590 7.471 -6.329 1.00 83.12 118 GLY A C 1
ATOM 901 O O . GLY A 1 118 ? 5.629 7.863 -5.675 1.00 83.12 118 GLY A O 1
ATOM 902 N N . ALA A 1 119 ? 7.843 7.616 -5.892 1.00 85.44 119 ALA A N 1
ATOM 903 C CA . ALA A 1 119 ? 8.178 8.209 -4.599 1.00 85.44 119 ALA A CA 1
ATOM 904 C C . ALA A 1 119 ? 7.785 9.694 -4.501 1.00 85.44 119 ALA A C 1
ATOM 906 O O . ALA A 1 119 ? 7.272 10.120 -3.468 1.00 85.44 119 ALA A O 1
ATOM 907 N N . ILE A 1 120 ? 7.964 10.473 -5.573 1.00 86.44 120 ILE A N 1
ATOM 908 C CA . ILE A 1 120 ? 7.541 11.883 -5.618 1.00 86.44 120 ILE A CA 1
ATOM 909 C C . ILE A 1 120 ? 6.015 11.979 -5.545 1.00 86.44 120 ILE A C 1
ATOM 911 O O . ILE A 1 120 ? 5.475 12.746 -4.748 1.00 86.44 120 ILE A O 1
ATOM 915 N N . PHE A 1 121 ? 5.307 11.158 -6.324 1.00 81.62 121 PHE A N 1
ATOM 916 C CA . PHE A 1 121 ? 3.845 11.122 -6.299 1.00 81.62 121 PHE A CA 1
ATOM 917 C C . PHE A 1 121 ? 3.300 10.585 -4.970 1.00 81.62 121 PHE A C 1
ATOM 919 O O . PHE A 1 121 ? 2.232 11.011 -4.534 1.00 81.62 121 PHE A O 1
ATOM 926 N N . ALA A 1 122 ? 4.034 9.723 -4.264 1.00 84.31 122 ALA A N 1
ATOM 927 C CA . ALA A 1 122 ? 3.624 9.227 -2.953 1.00 84.31 122 ALA A CA 1
ATOM 928 C C . ALA A 1 122 ? 3.420 10.351 -1.922 1.00 84.31 122 ALA A C 1
ATOM 930 O O . ALA A 1 122 ? 2.647 10.162 -0.988 1.00 84.31 122 ALA A O 1
ATOM 931 N N . ILE A 1 123 ? 4.047 11.523 -2.094 1.00 84.19 123 ILE A N 1
ATOM 932 C CA . ILE A 1 123 ? 3.897 12.665 -1.180 1.00 84.19 123 ILE A CA 1
ATOM 933 C C . ILE A 1 123 ? 2.437 13.150 -1.133 1.00 84.19 123 ILE A C 1
ATOM 935 O O . ILE A 1 123 ? 1.829 13.041 -0.065 1.00 84.19 123 ILE A O 1
ATOM 939 N N . PRO A 1 124 ? 1.813 13.618 -2.234 1.00 83.00 124 PRO A N 1
ATOM 940 C CA . PRO A 1 124 ? 0.397 13.985 -2.210 1.00 83.00 124 PRO A CA 1
ATOM 941 C C . PRO A 1 124 ? -0.522 12.784 -1.939 1.00 83.00 124 PRO A C 1
ATOM 943 O O . PRO A 1 124 ? -1.523 12.929 -1.236 1.00 83.00 124 PRO A O 1
ATOM 946 N N . TYR A 1 125 ? -0.171 11.580 -2.412 1.00 81.19 125 TYR A N 1
ATOM 947 C CA . TYR A 1 125 ? -0.974 10.375 -2.156 1.00 81.19 125 TYR A CA 1
ATOM 948 C C . TYR A 1 125 ? -0.967 9.932 -0.690 1.00 81.19 125 TYR A C 1
ATOM 950 O O . TYR A 1 125 ? -1.922 9.296 -0.241 1.00 81.19 125 TYR A O 1
ATOM 958 N N . SER A 1 126 ? 0.054 10.305 0.084 1.00 86.44 126 SER A N 1
ATOM 959 C CA . SER A 1 126 ? 0.150 9.955 1.502 1.00 86.44 126 SER A CA 1
ATOM 960 C C . SER A 1 126 ? -0.985 10.537 2.340 1.00 86.44 126 SER A C 1
ATOM 962 O O . SER A 1 126 ? -1.372 9.922 3.333 1.00 86.44 126 SER A O 1
ATOM 964 N N . LEU A 1 127 ? -1.583 11.660 1.923 1.00 87.88 127 LEU A N 1
ATOM 965 C CA . LEU A 1 127 ? -2.775 12.226 2.562 1.00 87.88 127 LEU A CA 1
ATOM 966 C C . LEU A 1 127 ? -3.968 11.275 2.429 1.00 87.88 127 LEU A C 1
ATOM 968 O O . LEU A 1 127 ? -4.621 10.950 3.421 1.00 87.88 127 LEU A O 1
ATOM 972 N N . ILE A 1 128 ? -4.195 10.760 1.219 1.00 87.06 128 ILE A N 1
ATOM 973 C CA . ILE A 1 128 ? -5.261 9.793 0.931 1.00 87.06 128 ILE A CA 1
ATOM 974 C C . ILE A 1 128 ? -5.006 8.494 1.704 1.00 87.06 128 ILE A C 1
ATOM 976 O O . ILE A 1 128 ? -5.903 7.984 2.375 1.00 87.06 128 ILE A O 1
ATOM 980 N N . GLY A 1 129 ? -3.765 7.997 1.681 1.00 86.25 129 GLY A N 1
ATOM 981 C CA . GLY A 1 129 ? -3.354 6.816 2.443 1.00 86.25 129 GLY A CA 1
ATOM 982 C C . GLY A 1 129 ? -3.553 6.962 3.947 1.00 86.25 129 GLY A C 1
ATOM 983 O O . GLY A 1 129 ? -4.036 6.039 4.601 1.00 86.25 129 GLY A O 1
ATOM 984 N N . SER A 1 130 ? -3.221 8.129 4.498 1.00 88.56 130 SER A N 1
ATOM 985 C CA . SER A 1 130 ? -3.369 8.436 5.924 1.00 88.56 130 SER A CA 1
ATOM 986 C C . SER A 1 130 ? -4.836 8.449 6.343 1.00 88.56 130 SER A C 1
ATOM 988 O O . SER A 1 130 ? -5.190 7.813 7.333 1.00 88.56 130 SER A O 1
ATOM 990 N N . ILE A 1 131 ? -5.707 9.098 5.564 1.00 89.62 131 ILE A N 1
ATOM 991 C CA . ILE A 1 131 ? -7.158 9.106 5.807 1.00 89.62 131 ILE A CA 1
ATOM 992 C C . ILE A 1 131 ? -7.719 7.682 5.724 1.00 89.62 131 ILE A C 1
ATOM 994 O O . ILE A 1 131 ? -8.473 7.255 6.602 1.00 89.62 131 ILE A O 1
ATOM 998 N N . ALA A 1 132 ? -7.302 6.914 4.715 1.00 89.50 132 ALA A N 1
ATOM 999 C CA . ALA A 1 132 ? -7.726 5.530 4.550 1.00 89.50 132 ALA A CA 1
ATOM 1000 C C . ALA A 1 132 ? -7.301 4.654 5.742 1.00 89.50 132 ALA A C 1
ATOM 1002 O O . ALA A 1 132 ? -8.105 3.862 6.237 1.00 89.50 132 ALA A O 1
ATOM 1003 N N . ALA A 1 133 ? -6.074 4.825 6.240 1.00 88.94 133 ALA A N 1
ATOM 1004 C CA . ALA A 1 133 ? -5.554 4.106 7.399 1.00 88.94 133 ALA A CA 1
ATOM 1005 C C . ALA A 1 133 ? -6.221 4.520 8.716 1.00 88.94 133 ALA A C 1
ATOM 1007 O O . ALA A 1 133 ? -6.460 3.665 9.569 1.00 88.94 133 ALA A O 1
ATOM 1008 N N . ILE A 1 134 ? -6.560 5.801 8.879 1.00 88.94 134 ILE A N 1
ATOM 1009 C CA . ILE A 1 134 ? -7.359 6.298 10.007 1.00 88.94 134 ILE A CA 1
ATOM 1010 C C . ILE A 1 134 ? -8.722 5.607 10.024 1.00 88.94 134 ILE A C 1
ATOM 1012 O O . ILE A 1 134 ? -9.099 5.031 11.047 1.00 88.94 134 ILE A O 1
ATOM 1016 N N . ALA A 1 135 ? -9.424 5.597 8.888 1.00 89.56 135 ALA A N 1
ATOM 1017 C CA . ALA A 1 135 ? -10.725 4.951 8.766 1.00 89.56 135 ALA A CA 1
ATOM 1018 C C . ALA A 1 135 ? -10.639 3.446 9.066 1.00 89.56 135 ALA A C 1
ATOM 1020 O O . ALA A 1 135 ? -11.423 2.932 9.867 1.00 89.56 135 ALA A O 1
ATOM 1021 N N . LEU A 1 136 ? -9.647 2.750 8.498 1.00 88.62 136 LEU A N 1
ATOM 1022 C CA . LEU A 1 136 ? -9.422 1.327 8.754 1.00 88.62 136 LEU A CA 1
ATOM 1023 C C . LEU A 1 136 ? -9.148 1.057 10.239 1.00 88.62 136 LEU A C 1
ATOM 1025 O O . LEU A 1 136 ? -9.783 0.186 10.829 1.00 88.62 136 LEU A O 1
ATOM 1029 N N . SER A 1 137 ? -8.233 1.813 10.850 1.00 86.25 137 SER A N 1
ATOM 1030 C CA . SER A 1 137 ? -7.856 1.671 12.260 1.00 86.25 137 SER A CA 1
ATOM 1031 C C . SER A 1 137 ? -9.057 1.881 13.186 1.00 86.25 137 SER A C 1
ATOM 1033 O O . SER A 1 137 ? -9.292 1.086 14.099 1.00 86.25 137 SER A O 1
ATOM 1035 N N . HIS A 1 138 ? -9.873 2.900 12.909 1.00 87.62 138 HIS A N 1
ATOM 1036 C CA . HIS A 1 138 ? -11.083 3.192 13.670 1.00 87.62 138 HIS A CA 1
ATOM 1037 C C . HIS A 1 138 ? -12.128 2.071 13.546 1.00 87.62 138 HIS A C 1
ATOM 1039 O O . HIS A 1 138 ? -12.634 1.575 14.554 1.00 87.62 138 HIS A O 1
ATOM 1045 N N . VAL A 1 139 ? -12.422 1.615 12.322 1.00 87.12 139 VAL A N 1
ATOM 1046 C CA . VAL A 1 139 ? -13.385 0.526 12.077 1.00 87.12 139 VAL A CA 1
ATOM 1047 C C . VAL A 1 139 ? -12.936 -0.772 12.741 1.00 87.12 139 VAL A C 1
ATOM 1049 O O . VAL A 1 139 ? -13.749 -1.468 13.350 1.00 87.12 139 VAL A O 1
ATOM 1052 N N . LEU A 1 140 ? -11.650 -1.099 12.636 1.00 85.56 140 LEU A N 1
ATOM 1053 C CA . LEU A 1 140 ? -11.100 -2.347 13.147 1.00 85.56 140 LEU A CA 1
ATOM 1054 C C . LEU A 1 140 ? -11.090 -2.365 14.680 1.00 85.56 140 LEU A C 1
ATOM 1056 O O . LEU A 1 140 ? -11.566 -3.331 15.277 1.00 85.56 140 LEU A O 1
ATOM 1060 N N . THR A 1 141 ? -10.693 -1.254 15.305 1.00 84.06 141 THR A N 1
ATOM 1061 C CA . THR A 1 141 ? -10.764 -1.077 16.763 1.00 84.06 141 THR A CA 1
ATOM 1062 C C . THR A 1 141 ? -12.204 -1.198 17.268 1.00 84.06 141 THR A C 1
ATOM 1064 O O . THR A 1 141 ? -12.471 -1.939 18.213 1.00 84.06 141 THR A O 1
ATOM 1067 N N . ASN A 1 142 ? -13.162 -0.536 16.610 1.00 84.38 142 ASN A N 1
ATOM 1068 C CA . ASN A 1 142 ? -14.571 -0.592 17.010 1.00 84.38 142 ASN A CA 1
ATOM 1069 C C . ASN A 1 142 ? -15.176 -1.987 16.835 1.00 84.38 142 ASN A C 1
ATOM 1071 O O . ASN A 1 142 ? -15.942 -2.437 17.687 1.00 84.38 142 ASN A O 1
ATOM 1075 N N . ARG A 1 143 ? -14.820 -2.707 15.761 1.00 83.88 143 ARG A N 1
ATOM 1076 C CA . ARG A 1 143 ? -15.243 -4.103 15.595 1.00 83.88 143 ARG A CA 1
ATOM 1077 C C . ARG A 1 143 ? -14.672 -4.983 16.698 1.00 83.88 143 ARG A C 1
ATOM 1079 O O . ARG A 1 143 ? -15.429 -5.741 17.293 1.00 83.88 143 ARG A O 1
ATOM 1086 N N . ARG A 1 144 ? -13.379 -4.875 17.007 1.00 78.19 144 ARG A N 1
ATOM 1087 C CA . ARG A 1 144 ? -12.772 -5.690 18.066 1.00 78.19 144 ARG A CA 1
ATOM 1088 C C . ARG A 1 144 ? -13.384 -5.414 19.435 1.00 78.19 144 ARG A C 1
ATOM 1090 O O . ARG A 1 144 ? -13.757 -6.373 20.094 1.00 78.19 144 ARG A O 1
ATOM 1097 N N . LYS A 1 145 ? -13.628 -4.149 19.792 1.00 77.19 145 LYS A N 1
ATOM 1098 C CA . LYS A 1 145 ? -14.355 -3.788 21.024 1.00 77.19 145 LYS A CA 1
ATOM 1099 C C . LYS A 1 145 ? -15.763 -4.394 21.096 1.00 77.19 145 LYS A C 1
ATOM 1101 O O . LYS A 1 145 ? -16.209 -4.763 22.173 1.00 77.19 145 LYS A O 1
ATOM 1106 N N . LYS A 1 146 ? -16.461 -4.519 19.961 1.00 76.56 146 LYS A N 1
ATOM 1107 C CA . LYS A 1 146 ? -17.818 -5.089 19.902 1.00 76.56 146 LYS A CA 1
ATOM 1108 C C . LYS A 1 146 ? -17.848 -6.619 20.019 1.00 76.56 146 LYS A C 1
ATOM 1110 O O . LYS A 1 146 ? -18.790 -7.153 20.592 1.00 76.56 146 LYS A O 1
ATOM 1115 N N . TYR A 1 147 ? -16.868 -7.318 19.445 1.00 65.81 147 TYR A N 1
ATOM 1116 C CA . TYR A 1 147 ? -16.846 -8.790 19.386 1.00 65.81 147 TYR A CA 1
ATOM 1117 C C . TYR A 1 147 ? -16.005 -9.449 20.486 1.00 65.81 147 TYR A C 1
ATOM 1119 O O . TYR A 1 147 ? -16.245 -10.602 20.826 1.00 65.81 147 TYR A O 1
ATOM 1127 N N . ALA A 1 148 ? -15.034 -8.729 21.039 1.00 60.28 148 ALA A N 1
ATOM 1128 C CA . ALA A 1 148 ? -14.228 -9.138 22.177 1.00 60.28 148 ALA A CA 1
ATOM 1129 C C . ALA A 1 148 ? -14.002 -7.896 23.051 1.00 60.28 148 ALA A C 1
ATOM 1131 O O . ALA A 1 148 ? -12.944 -7.269 22.948 1.00 60.28 148 ALA A O 1
ATOM 1132 N N . PRO A 1 149 ? -15.007 -7.481 23.849 1.00 54.84 149 PRO A N 1
ATOM 1133 C CA . PRO A 1 149 ? -14.804 -6.452 24.852 1.00 54.84 149 PRO A CA 1
ATOM 1134 C C . PRO A 1 149 ? -13.802 -7.013 25.862 1.00 54.84 149 PRO A C 1
ATOM 1136 O O . PRO A 1 149 ? -14.165 -7.744 26.780 1.00 54.84 149 PRO A O 1
ATOM 1139 N N . GLU A 1 150 ? -12.513 -6.747 25.650 1.00 49.47 150 GLU A N 1
ATOM 1140 C CA . GLU A 1 150 ? -11.547 -6.808 26.736 1.00 49.47 150 GLU A CA 1
ATOM 1141 C C . GLU A 1 150 ? -12.132 -5.928 27.839 1.00 49.47 150 GLU A C 1
ATOM 1143 O O . GLU A 1 150 ? -12.443 -4.759 27.600 1.00 49.47 150 GLU A O 1
ATOM 1148 N N . ILE A 1 151 ? -12.390 -6.557 28.989 1.00 47.28 151 ILE A N 1
ATOM 1149 C CA . ILE A 1 151 ? -12.817 -5.924 30.233 1.00 47.28 151 ILE A CA 1
ATOM 1150 C C . ILE A 1 151 ? -12.064 -4.602 30.341 1.00 47.28 151 ILE A C 1
ATOM 1152 O O . ILE A 1 151 ? -10.833 -4.585 30.268 1.00 47.28 151 ILE A O 1
ATOM 1156 N N . GLU A 1 152 ? -12.824 -3.512 30.413 1.00 36.31 152 GLU A N 1
ATOM 1157 C CA . GLU A 1 152 ? -12.295 -2.160 30.490 1.00 36.31 152 GLU A CA 1
ATOM 1158 C C . GLU A 1 152 ? -11.143 -2.113 31.504 1.00 36.31 152 GLU A C 1
ATOM 1160 O O . GLU A 1 152 ? -11.299 -2.608 32.625 1.00 36.31 152 GLU A O 1
ATOM 1165 N N . PRO A 1 153 ? -9.993 -1.498 31.179 1.00 42.16 153 PRO A N 1
ATOM 1166 C CA . PRO A 1 153 ? -9.021 -1.119 32.189 1.00 42.16 153 PRO A CA 1
ATOM 1167 C C . PRO A 1 153 ? -9.568 0.100 32.953 1.00 42.16 153 PRO A C 1
ATOM 1169 O O . PRO A 1 153 ? -8.988 1.175 32.934 1.00 42.16 153 PRO A O 1
ATOM 1172 N N . SER A 1 154 ? -10.735 -0.063 33.577 1.00 41.66 154 SER A N 1
ATOM 1173 C CA . SER A 1 154 ? -11.310 0.822 34.590 1.00 41.66 154 SER A CA 1
ATOM 1174 C C . SER A 1 154 ? -11.120 0.240 36.000 1.00 41.66 154 SER A C 1
ATOM 1176 O O . SER A 1 154 ? -11.673 0.765 36.960 1.00 41.66 154 SER A O 1
ATOM 1178 N N . VAL A 1 155 ? -10.327 -0.835 36.146 1.00 44.06 155 VAL A N 1
ATOM 1179 C CA . VAL A 1 155 ? -10.123 -1.539 37.429 1.00 44.06 155 VAL A CA 1
ATOM 1180 C C . VAL A 1 155 ? -8.692 -1.437 37.976 1.00 44.06 155 VAL A C 1
ATOM 1182 O O . VAL A 1 155 ? -8.483 -1.754 39.141 1.00 44.06 155 VAL A O 1
ATOM 1185 N N . PHE A 1 156 ? -7.711 -0.936 37.220 1.00 40.31 156 PHE A N 1
ATOM 1186 C CA . PHE A 1 156 ? -6.383 -0.658 37.779 1.00 40.31 156 PHE A CA 1
ATOM 1187 C C . PHE A 1 156 ? -5.801 0.642 37.209 1.00 40.31 156 PHE A C 1
ATOM 1189 O O . PHE A 1 156 ? -5.224 0.636 36.126 1.00 40.31 156 PHE A O 1
ATOM 1196 N N . GLU A 1 157 ? -5.972 1.687 38.028 1.00 32.03 157 GLU A N 1
ATOM 1197 C CA . GLU A 1 157 ? -5.334 3.022 38.049 1.00 32.03 157 GLU A CA 1
ATOM 1198 C C . GLU A 1 157 ? -5.882 4.124 37.127 1.00 32.03 157 GLU A C 1
ATOM 1200 O O . GLU A 1 157 ? -5.655 4.104 35.898 1.00 32.03 157 GLU A O 1
#

Foldseek 3Di:
DQDFDDQVLLQVQLQLQLVLQLVVCCVVDVDPLLSVQLSVLRSVLSNPQCRVQARLQDQDLVSLLVSLLSSQLSSLLSSLQCCLQCVPPSPDPDDPPPDDPVNVVVSVVSSVVSNVVSNVVSVVVSVSSSVSSNVSSVVSNVVCCVPPVPPDPPPPD

Organism: NCBI:txid1549748

Radius of gyration: 18.75 Å; chains: 1; bounding box: 41×31×63 Å